Protein AF-A0A1B4PML2-F1 (afdb_monomer_lite)

Organism: Burkholderia cepacia (NCBI:txid292)

pLDDT: mean 83.15, std 14.24, range [40.75, 96.62]

Foldseek 3Di:
DDDDDDDDDPVVVVVVVVVVVVVVVVVLQLQLLLQLQQLLLQLLAPDDRPLLVSLVSNCVSNVPQDPVNSVCSLLQQRCLQRVVQVVDPDHDRCRGDDSVRSSVRSVVLVVQCVPDPVSVVVSVVSSVVSVVDPVSVVSVVSNVVSNVVVVDD

Sequence (153 aa):
MTAPVGRVKNGRDDNARQDNARSMTTAIDLRERHDCWVVMSDLFVDNEVDYAYIAASLRKRCPHLSHAALEAAFFDEVAPVLGSNLLTPIPPVWLAFADEDVIREISVWLDQQQASAFSRFEARCRRAICRRRCIFRSIWQELDRELTALRAP

Structure (mmCIF, N/CA/C/O backbone):
data_AF-A0A1B4PML2-F1
#
_entry.id   AF-A0A1B4PML2-F1
#
loop_
_atom_site.group_PDB
_atom_site.id
_atom_site.type_symbol
_atom_site.label_atom_id
_atom_site.label_alt_id
_atom_site.label_comp_id
_atom_site.label_asym_id
_atom_site.label_entity_id
_atom_site.label_seq_id
_atom_site.pdbx_PDB_ins_code
_atom_site.Cartn_x
_atom_site.Cartn_y
_atom_site.Cartn_z
_atom_site.occupancy
_atom_site.B_iso_or_equiv
_atom_site.auth_seq_id
_atom_site.auth_comp_id
_atom_site.auth_asym_id
_atom_site.auth_atom_id
_atom_site.pdbx_PDB_model_num
ATOM 1 N N . MET A 1 1 ? -46.474 -53.561 6.104 1.00 40.75 1 MET A N 1
ATOM 2 C CA . MET A 1 1 ? -46.447 -52.160 6.577 1.00 40.75 1 MET A CA 1
ATOM 3 C C . MET A 1 1 ? -45.051 -51.894 7.118 1.00 40.75 1 MET A C 1
ATOM 5 O O . MET A 1 1 ? -44.757 -52.338 8.217 1.00 40.75 1 MET A O 1
ATOM 9 N N . THR A 1 2 ? -44.176 -51.257 6.338 1.00 41.72 2 THR A N 1
ATOM 10 C CA . THR A 1 2 ? -42.801 -50.936 6.760 1.00 41.72 2 THR A CA 1
ATOM 11 C C . THR A 1 2 ? -42.608 -49.439 6.561 1.00 41.72 2 THR A C 1
ATOM 13 O O . THR A 1 2 ? -42.720 -48.949 5.440 1.00 41.72 2 THR A O 1
ATOM 16 N N . ALA A 1 3 ? -42.429 -48.708 7.661 1.00 48.94 3 ALA A N 1
ATOM 17 C CA . ALA A 1 3 ? -42.248 -47.260 7.667 1.00 48.94 3 ALA A CA 1
ATOM 18 C C . ALA A 1 3 ? -40.860 -46.870 7.118 1.00 48.94 3 ALA A C 1
ATOM 20 O O . ALA A 1 3 ? -39.904 -47.624 7.319 1.00 48.94 3 ALA A O 1
ATOM 21 N N . PRO A 1 4 ? -40.704 -45.702 6.468 1.00 55.75 4 PRO A N 1
ATOM 22 C CA . PRO A 1 4 ? -39.396 -45.230 6.051 1.00 55.75 4 PRO A CA 1
ATOM 23 C C . PRO A 1 4 ? -38.689 -44.570 7.242 1.00 55.75 4 PRO A C 1
ATOM 25 O O . PRO A 1 4 ? -39.212 -43.651 7.872 1.00 55.75 4 PRO A O 1
ATOM 28 N N . VAL A 1 5 ? -37.478 -45.039 7.545 1.00 53.94 5 VAL A N 1
ATOM 29 C CA . VAL A 1 5 ? -36.563 -44.381 8.485 1.00 53.94 5 VAL A CA 1
ATOM 30 C C . VAL A 1 5 ? -36.157 -43.034 7.889 1.00 53.94 5 VAL A C 1
ATOM 32 O O . VAL A 1 5 ? -35.518 -42.961 6.838 1.00 53.94 5 VAL A O 1
ATOM 35 N N . GLY A 1 6 ? -36.575 -41.960 8.557 1.00 51.47 6 GLY A N 1
ATOM 36 C CA . GLY A 1 6 ? -36.245 -40.590 8.195 1.00 51.47 6 GLY A CA 1
ATOM 37 C C . GLY A 1 6 ? -34.738 -40.352 8.235 1.00 51.47 6 GLY A C 1
ATOM 38 O O . GLY A 1 6 ? -34.084 -40.541 9.258 1.00 51.47 6 GLY A O 1
ATOM 39 N N . ARG A 1 7 ? -34.191 -39.896 7.107 1.00 54.41 7 ARG A N 1
ATOM 40 C CA . ARG A 1 7 ? -32.842 -39.340 7.012 1.00 54.41 7 ARG A CA 1
ATOM 41 C C . ARG A 1 7 ? -32.816 -38.022 7.790 1.00 54.41 7 ARG A C 1
ATOM 43 O O . ARG A 1 7 ? -33.276 -36.997 7.288 1.00 54.41 7 ARG A O 1
ATOM 50 N N . VAL A 1 8 ? -32.296 -38.057 9.014 1.00 58.94 8 VAL A N 1
ATOM 51 C CA . VAL A 1 8 ? -31.981 -36.857 9.799 1.00 58.94 8 VAL A CA 1
ATOM 52 C C . VAL A 1 8 ? -30.954 -36.048 9.002 1.00 58.94 8 VAL A C 1
ATOM 54 O O . VAL A 1 8 ? -29.864 -36.533 8.706 1.00 58.94 8 VAL A O 1
ATOM 57 N N . LYS A 1 9 ? -31.336 -34.844 8.563 1.00 56.91 9 LYS A N 1
ATOM 58 C CA . LYS A 1 9 ? -30.449 -33.945 7.817 1.00 56.91 9 LYS A CA 1
ATOM 59 C C . LYS A 1 9 ? -29.350 -33.429 8.744 1.00 56.91 9 LYS A C 1
ATOM 61 O O . LYS A 1 9 ? -29.630 -32.880 9.807 1.00 56.91 9 LYS A O 1
ATOM 66 N N . ASN A 1 10 ? -28.112 -33.599 8.297 1.00 56.22 10 ASN A N 1
ATOM 67 C CA . ASN A 1 10 ? -26.870 -33.351 9.018 1.00 56.22 10 ASN A CA 1
ATOM 68 C C . ASN A 1 10 ? -26.480 -31.856 9.078 1.00 56.22 10 ASN A C 1
ATOM 70 O O . ASN A 1 10 ? -25.355 -31.480 8.773 1.00 56.22 10 ASN A O 1
ATOM 74 N N . GLY A 1 11 ? -27.419 -30.976 9.447 1.00 58.22 11 GLY A N 1
ATOM 75 C CA . GLY A 1 11 ? -27.233 -29.519 9.350 1.00 58.22 11 GLY A CA 1
ATOM 76 C C . GLY A 1 11 ? -26.170 -28.919 10.283 1.00 58.22 11 GLY A C 1
ATOM 77 O O . GLY A 1 11 ? -25.776 -27.772 10.095 1.00 58.22 11 GLY A O 1
ATOM 78 N N . ARG A 1 12 ? -25.690 -29.669 11.284 1.00 58.81 12 ARG A N 1
ATOM 79 C CA . ARG A 1 12 ? -24.644 -29.212 12.217 1.00 58.81 12 ARG A CA 1
ATOM 80 C C . ARG A 1 12 ? -23.236 -29.363 11.627 1.00 58.81 12 ARG A C 1
ATOM 82 O O . ARG A 1 12 ? -22.404 -28.482 11.829 1.00 58.81 12 ARG A O 1
ATOM 89 N N . ASP A 1 13 ? -23.003 -30.422 10.854 1.00 61.19 13 ASP A N 1
ATOM 90 C CA . ASP A 1 13 ? -21.709 -30.684 10.212 1.00 61.19 13 ASP A CA 1
ATOM 91 C C . ASP A 1 13 ? -21.475 -29.757 9.011 1.00 61.19 13 ASP A C 1
ATOM 93 O O . ASP A 1 13 ? -20.346 -29.333 8.759 1.00 61.19 13 ASP A O 1
ATOM 97 N N . ASP A 1 14 ? -22.546 -29.391 8.302 1.00 67.00 14 ASP A N 1
ATOM 98 C CA . ASP A 1 14 ? -22.486 -28.458 7.174 1.00 67.00 14 ASP A CA 1
ATOM 99 C C . ASP A 1 14 ? -22.149 -27.029 7.639 1.00 67.00 14 ASP A C 1
ATOM 101 O O . ASP A 1 14 ? -21.308 -26.367 7.029 1.00 67.00 14 ASP A O 1
ATOM 105 N N . ASN A 1 15 ? -22.710 -26.582 8.772 1.00 70.56 15 ASN A N 1
ATOM 106 C CA . ASN A 1 15 ? -22.419 -25.259 9.333 1.00 70.56 15 ASN A CA 1
ATOM 107 C C . ASN A 1 15 ? -20.956 -25.141 9.798 1.00 70.56 15 ASN A C 1
ATOM 109 O O . ASN A 1 15 ? -20.276 -24.182 9.452 1.00 70.56 15 ASN A O 1
ATOM 113 N N . ALA A 1 16 ? -20.429 -26.157 10.492 1.00 69.56 16 ALA A N 1
ATOM 114 C CA . ALA A 1 16 ? -19.037 -26.163 10.952 1.00 69.56 16 ALA A CA 1
ATOM 115 C C . ALA A 1 16 ? -18.018 -26.160 9.793 1.00 69.56 16 ALA A C 1
ATOM 117 O O . ALA A 1 16 ? -16.973 -25.513 9.877 1.00 69.56 16 ALA A O 1
ATOM 118 N N . ARG A 1 17 ? -18.319 -26.855 8.687 1.00 68.19 17 ARG A N 1
ATOM 119 C CA . ARG A 1 17 ? -17.485 -26.830 7.472 1.00 68.19 17 ARG A CA 1
ATOM 120 C C . ARG A 1 17 ? -17.507 -25.465 6.795 1.00 68.19 17 ARG A C 1
ATOM 122 O O . ARG A 1 17 ? -16.468 -25.013 6.316 1.00 68.19 17 ARG A O 1
ATOM 129 N N . GLN A 1 18 ? -18.666 -24.814 6.773 1.00 68.62 18 GLN A N 1
ATOM 130 C CA . GLN A 1 18 ? -18.831 -23.498 6.167 1.00 68.62 18 GLN A CA 1
ATOM 131 C C . GLN A 1 18 ? -18.162 -22.393 6.996 1.00 68.62 18 GLN A C 1
ATOM 133 O O . GLN A 1 18 ? -17.501 -21.525 6.426 1.00 68.62 18 GLN A O 1
ATOM 138 N N . ASP A 1 19 ? -18.236 -22.482 8.325 1.00 73.75 19 ASP A N 1
ATOM 139 C CA . ASP A 1 19 ? -17.536 -21.584 9.249 1.00 73.75 19 ASP A CA 1
ATOM 140 C C . ASP A 1 19 ? -16.010 -21.734 9.132 1.00 73.75 19 ASP A C 1
ATOM 142 O O . ASP A 1 19 ? -15.293 -20.736 9.034 1.00 73.75 19 ASP A O 1
ATOM 146 N N . ASN A 1 20 ? -15.505 -22.972 9.049 1.00 76.12 20 ASN A N 1
ATOM 147 C CA . ASN A 1 20 ? -14.077 -23.233 8.856 1.00 76.12 20 ASN A CA 1
ATOM 148 C C . ASN A 1 20 ? -13.575 -22.723 7.493 1.00 76.12 20 ASN A C 1
ATOM 150 O O . ASN A 1 20 ? -12.549 -22.049 7.424 1.00 76.12 20 ASN A O 1
ATOM 154 N N . ALA A 1 21 ? -14.316 -22.983 6.411 1.00 71.25 21 ALA A N 1
ATOM 155 C CA . ALA A 1 21 ? -13.968 -22.490 5.079 1.00 71.25 21 ALA A CA 1
ATOM 156 C C . ALA A 1 21 ? -13.936 -20.954 5.033 1.00 71.25 21 ALA A C 1
ATOM 158 O O . ALA A 1 21 ? -12.982 -20.379 4.517 1.00 71.25 21 ALA A O 1
ATOM 159 N N . ARG A 1 22 ? -14.928 -20.285 5.637 1.00 72.81 22 ARG A N 1
ATOM 160 C CA . ARG A 1 22 ? -14.974 -18.819 5.720 1.00 72.81 22 ARG A CA 1
ATOM 161 C C . ARG A 1 22 ? -13.795 -18.251 6.508 1.00 72.81 22 ARG A C 1
ATOM 163 O O . ARG A 1 22 ? -13.180 -17.294 6.050 1.00 72.81 22 ARG A O 1
ATOM 170 N N . SER A 1 23 ? -13.469 -18.854 7.651 1.00 75.75 23 SER A N 1
ATOM 171 C CA . SER A 1 23 ? -12.337 -18.441 8.488 1.00 75.75 23 SER A CA 1
ATOM 172 C C . SER A 1 23 ? -11.001 -18.581 7.744 1.00 75.75 23 SER A C 1
ATOM 174 O O . SER A 1 23 ? -10.181 -17.665 7.753 1.00 75.75 23 SER A O 1
ATOM 176 N N . MET A 1 24 ? -10.820 -19.683 7.006 1.00 69.38 24 MET A N 1
ATOM 177 C CA . MET A 1 24 ? -9.638 -19.914 6.167 1.00 69.38 24 MET A CA 1
ATOM 178 C C . MET A 1 24 ? -9.537 -18.914 5.009 1.00 69.38 24 MET A C 1
ATOM 180 O O . MET A 1 24 ? -8.459 -18.378 4.774 1.00 69.38 24 MET A O 1
ATOM 184 N N . THR A 1 25 ? -10.640 -18.614 4.314 1.00 72.94 25 THR A N 1
ATOM 185 C CA . THR A 1 25 ? -10.654 -17.596 3.249 1.00 72.94 25 THR A CA 1
ATOM 186 C C . THR A 1 25 ? -10.293 -16.218 3.794 1.00 72.94 25 THR A C 1
ATOM 188 O O . THR A 1 25 ? -9.423 -15.560 3.241 1.00 72.94 25 THR A O 1
ATOM 191 N N . THR A 1 26 ? -10.873 -15.807 4.927 1.00 78.12 26 THR A N 1
ATOM 192 C CA . THR A 1 26 ? -10.537 -14.518 5.553 1.00 78.12 26 THR A CA 1
ATOM 193 C C . THR A 1 26 ? -9.070 -14.451 5.989 1.00 78.12 26 THR A C 1
ATOM 195 O O . THR A 1 26 ? -8.441 -13.406 5.854 1.00 78.12 26 THR A O 1
ATOM 198 N N . ALA A 1 27 ? -8.501 -15.557 6.474 1.00 75.94 27 ALA A N 1
ATOM 199 C CA . ALA A 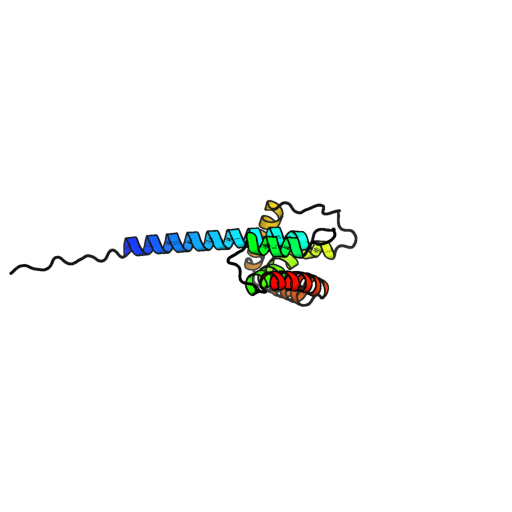1 27 ? -7.087 -15.620 6.837 1.00 75.94 27 ALA A CA 1
ATOM 200 C C . ALA A 1 27 ? -6.154 -15.528 5.614 1.00 75.94 27 ALA A C 1
ATOM 202 O O . ALA A 1 27 ? -5.123 -14.860 5.687 1.00 75.94 27 ALA A O 1
ATOM 203 N N . ILE A 1 28 ? -6.515 -16.168 4.495 1.00 76.56 28 ILE A N 1
ATOM 204 C CA . ILE A 1 28 ? -5.781 -16.061 3.222 1.00 76.56 28 ILE A CA 1
ATOM 205 C C . ILE A 1 28 ? -5.846 -14.625 2.698 1.00 76.56 28 ILE A C 1
ATOM 207 O O . ILE A 1 28 ? -4.803 -14.047 2.400 1.00 76.56 28 ILE A O 1
ATOM 211 N N . ASP A 1 29 ? -7.038 -14.026 2.673 1.00 84.56 29 ASP A N 1
ATOM 212 C CA . ASP A 1 29 ? -7.236 -12.648 2.220 1.00 84.56 29 ASP A CA 1
ATOM 213 C C . ASP A 1 29 ? -6.440 -11.654 3.081 1.00 84.56 29 ASP A C 1
ATOM 215 O O . ASP A 1 29 ? -5.832 -10.723 2.554 1.00 84.56 29 ASP A O 1
ATOM 219 N N . LEU A 1 30 ? -6.397 -11.862 4.404 1.00 88.31 30 LEU A N 1
ATOM 220 C CA . LEU A 1 30 ? -5.626 -11.021 5.321 1.00 88.31 30 LEU A CA 1
ATOM 221 C C . LEU A 1 30 ? -4.119 -11.154 5.085 1.00 88.31 30 LEU A C 1
ATOM 223 O O . LEU A 1 30 ? -3.409 -10.151 5.052 1.00 88.31 30 LEU A O 1
ATOM 227 N N . ARG A 1 31 ? -3.625 -12.381 4.889 1.00 90.81 31 ARG A N 1
ATOM 228 C CA . ARG A 1 31 ? -2.209 -12.618 4.601 1.00 90.81 31 ARG A CA 1
ATOM 229 C C . ARG A 1 31 ? -1.790 -11.976 3.282 1.00 90.81 31 ARG A C 1
ATOM 231 O O . ARG A 1 31 ? -0.775 -11.290 3.254 1.00 90.81 31 ARG A O 1
ATOM 238 N N . GLU A 1 32 ? -2.578 -12.141 2.221 1.00 92.31 32 GLU A N 1
ATOM 239 C CA . GLU A 1 32 ? -2.291 -11.479 0.942 1.00 92.31 32 GLU A CA 1
ATOM 240 C C . GLU A 1 32 ? -2.359 -9.958 1.059 1.00 92.31 32 GLU A C 1
ATOM 242 O O . GLU A 1 32 ? -1.569 -9.247 0.441 1.00 92.31 32 GLU A O 1
ATOM 247 N N . ARG A 1 33 ? -3.267 -9.433 1.887 1.00 94.31 33 ARG A N 1
ATOM 248 C CA . ARG A 1 33 ? -3.329 -7.998 2.170 1.00 94.31 33 ARG A CA 1
ATOM 249 C C . ARG A 1 33 ? -2.055 -7.500 2.857 1.00 94.31 33 ARG A C 1
ATOM 251 O O . ARG A 1 33 ? -1.536 -6.463 2.459 1.00 94.31 33 ARG A O 1
ATOM 258 N N . HIS A 1 34 ? -1.527 -8.248 3.826 1.00 96.00 34 HIS A N 1
ATOM 259 C CA . HIS A 1 34 ? -0.252 -7.935 4.479 1.00 96.00 34 HIS A CA 1
ATOM 260 C C . HIS A 1 34 ? 0.921 -7.996 3.495 1.00 96.00 34 HIS A C 1
ATOM 262 O O . HIS A 1 34 ? 1.730 -7.074 3.455 1.00 96.00 34 HIS A O 1
ATOM 268 N N . ASP A 1 35 ? 0.984 -9.035 2.660 1.00 95.31 35 ASP A N 1
ATOM 269 C CA . ASP A 1 35 ? 1.998 -9.143 1.608 1.00 95.31 35 ASP A CA 1
ATOM 270 C C . ASP A 1 35 ? 1.932 -7.951 0.637 1.00 95.31 35 ASP A C 1
ATOM 272 O O . ASP A 1 35 ? 2.966 -7.415 0.236 1.00 95.31 35 ASP A O 1
ATOM 276 N N . CYS A 1 36 ? 0.724 -7.487 0.305 1.00 95.25 36 CYS A N 1
ATOM 277 C CA . CYS A 1 36 ? 0.517 -6.300 -0.517 1.00 95.25 36 CYS A CA 1
ATOM 278 C C . CYS A 1 36 ? 1.078 -5.043 0.152 1.00 95.25 36 CYS A C 1
ATOM 280 O O . CYS A 1 36 ? 1.724 -4.237 -0.514 1.00 95.25 36 CYS A O 1
ATOM 282 N N . TRP A 1 37 ? 0.841 -4.866 1.454 1.00 96.56 37 TRP A N 1
ATOM 283 C CA . TRP A 1 37 ? 1.366 -3.726 2.204 1.00 96.56 37 TRP A CA 1
ATOM 284 C C . TRP A 1 37 ? 2.885 -3.700 2.222 1.00 96.56 37 TRP A C 1
ATOM 286 O O . TRP A 1 37 ? 3.471 -2.656 1.952 1.00 96.56 37 TRP A O 1
ATOM 296 N N . VAL A 1 38 ? 3.505 -4.851 2.490 1.00 95.62 38 VAL A N 1
ATOM 297 C CA . VAL A 1 38 ? 4.961 -5.002 2.488 1.00 95.62 38 VAL A CA 1
ATOM 298 C C . VAL A 1 38 ? 5.528 -4.604 1.130 1.00 95.62 38 VAL A C 1
ATOM 300 O O . VAL A 1 38 ? 6.370 -3.717 1.057 1.00 95.62 38 VAL A O 1
ATOM 303 N N . VAL A 1 39 ? 5.013 -5.176 0.040 1.00 95.88 39 VAL A N 1
ATOM 304 C CA . VAL A 1 39 ? 5.513 -4.869 -1.310 1.00 95.88 39 VAL A CA 1
ATOM 305 C C . VAL A 1 39 ? 5.294 -3.398 -1.677 1.00 95.88 39 VAL A C 1
ATOM 307 O O . VAL A 1 39 ? 6.144 -2.780 -2.306 1.00 95.88 39 VAL A O 1
ATOM 310 N N . MET A 1 40 ? 4.162 -2.807 -1.289 1.00 95.56 40 MET A N 1
ATOM 311 C CA . MET A 1 40 ? 3.901 -1.387 -1.550 1.00 95.56 40 MET A CA 1
ATOM 312 C C . MET A 1 40 ? 4.724 -0.442 -0.671 1.00 95.56 40 MET A C 1
ATOM 314 O O . MET A 1 40 ? 4.827 0.736 -1.010 1.00 95.56 40 MET A O 1
ATOM 318 N N . SER A 1 41 ? 5.298 -0.914 0.437 1.00 93.75 41 SER A N 1
ATOM 319 C CA . SER A 1 41 ? 6.153 -0.087 1.294 1.00 93.75 41 SER A CA 1
ATOM 320 C C . SER A 1 41 ? 7.436 0.349 0.582 1.00 93.75 41 SER A C 1
ATOM 322 O O . SER A 1 41 ? 7.883 1.477 0.786 1.00 93.75 41 SER A O 1
ATOM 324 N N . ASP A 1 42 ? 7.933 -0.466 -0.355 1.00 92.12 42 ASP A N 1
ATOM 325 C CA . ASP A 1 42 ? 9.104 -0.161 -1.187 1.00 92.12 42 ASP A CA 1
ATOM 326 C C . ASP A 1 42 ? 8.919 1.114 -2.032 1.00 92.12 42 ASP A C 1
ATOM 328 O O . ASP A 1 42 ? 9.892 1.784 -2.364 1.00 92.12 42 ASP A O 1
ATOM 332 N N . LEU A 1 43 ? 7.673 1.523 -2.314 1.00 91.62 43 LEU A N 1
ATOM 333 C CA . LEU A 1 43 ? 7.362 2.786 -3.006 1.00 91.62 43 LEU A CA 1
ATOM 334 C C . LEU A 1 43 ? 7.704 4.037 -2.174 1.00 91.62 43 LEU A C 1
ATOM 336 O O . LEU A 1 43 ? 7.676 5.150 -2.699 1.00 91.62 43 LEU A O 1
ATOM 340 N N . PHE A 1 44 ? 7.940 3.874 -0.870 1.00 88.69 44 PHE A N 1
ATOM 341 C CA . PHE A 1 44 ? 8.156 4.954 0.098 1.00 88.69 44 PHE A CA 1
ATOM 342 C C . PHE A 1 44 ? 9.559 4.926 0.723 1.00 88.69 44 PHE A C 1
ATOM 344 O O . PHE A 1 44 ? 9.828 5.683 1.660 1.00 88.69 44 PHE A O 1
ATOM 351 N N . VAL A 1 45 ? 10.435 4.052 0.225 1.00 83.12 45 VAL A N 1
ATOM 352 C CA . VAL A 1 45 ? 11.860 3.997 0.568 1.00 83.12 45 VAL A CA 1
ATOM 353 C C . VAL A 1 45 ? 12.581 5.139 -0.160 1.00 83.12 45 VAL A C 1
ATOM 355 O O . VAL A 1 45 ? 12.251 5.451 -1.302 1.00 83.12 45 VAL A O 1
ATOM 358 N N . ASP A 1 46 ? 13.557 5.779 0.491 1.00 70.94 46 ASP A N 1
ATOM 359 C CA . ASP A 1 46 ? 14.300 6.935 -0.050 1.00 70.94 46 ASP A CA 1
ATOM 360 C C . ASP A 1 46 ? 15.391 6.496 -1.050 1.00 70.94 46 ASP A C 1
ATOM 362 O O . ASP A 1 46 ? 16.580 6.734 -0.855 1.00 70.94 46 ASP A O 1
ATOM 366 N N . ASN A 1 47 ? 14.979 5.769 -2.093 1.00 75.06 47 ASN A N 1
ATOM 367 C CA . ASN A 1 47 ? 15.805 5.248 -3.183 1.00 75.06 47 ASN A CA 1
ATOM 368 C C . ASN A 1 47 ? 15.048 5.343 -4.521 1.00 75.06 47 ASN A C 1
ATOM 370 O O . ASN A 1 47 ? 13.863 5.675 -4.569 1.00 75.06 47 ASN A O 1
ATOM 374 N N . GLU A 1 48 ? 15.728 5.038 -5.629 1.00 83.06 48 GLU A N 1
ATOM 375 C CA . GLU A 1 48 ? 15.062 4.884 -6.925 1.00 83.06 48 GLU A CA 1
ATOM 376 C C . GLU A 1 48 ? 14.056 3.724 -6.871 1.00 83.06 48 GLU A C 1
ATOM 378 O O . GLU A 1 48 ? 14.386 2.610 -6.463 1.00 83.06 48 GLU A O 1
ATOM 383 N N . VAL A 1 49 ? 12.813 4.005 -7.263 1.00 88.44 49 VAL A N 1
ATOM 384 C CA . VAL A 1 49 ? 11.709 3.047 -7.183 1.00 88.44 49 VAL A CA 1
ATOM 385 C C . VAL A 1 49 ? 11.695 2.164 -8.431 1.00 88.44 49 VAL A C 1
ATOM 387 O O . VAL A 1 49 ? 11.442 2.647 -9.534 1.00 88.44 49 VAL A O 1
ATOM 390 N N . ASP A 1 50 ? 11.894 0.856 -8.253 1.00 93.25 50 ASP A N 1
ATOM 391 C CA . ASP A 1 50 ? 11.727 -0.144 -9.316 1.00 93.25 50 ASP A CA 1
ATOM 392 C C . ASP A 1 50 ? 10.254 -0.575 -9.429 1.00 93.25 50 ASP A C 1
ATOM 394 O O . ASP A 1 50 ? 9.797 -1.555 -8.831 1.00 93.25 50 ASP A O 1
ATOM 398 N N . TYR A 1 51 ? 9.481 0.190 -10.202 1.00 95.25 51 TYR A N 1
ATOM 399 C CA . TYR A 1 51 ? 8.051 -0.060 -10.401 1.00 9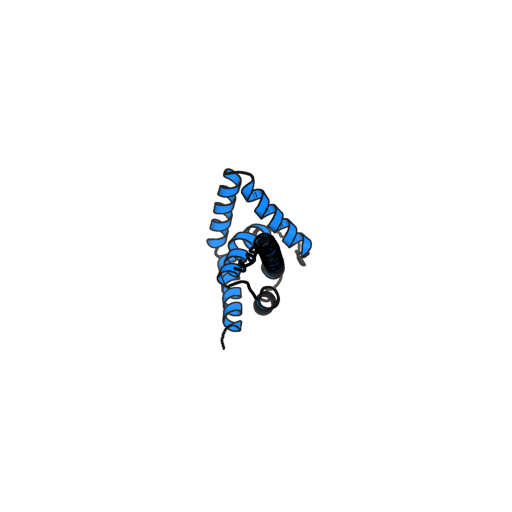5.25 51 TYR A CA 1
ATOM 400 C C . TYR A 1 51 ? 7.756 -1.417 -11.052 1.00 95.25 51 TYR A C 1
ATOM 402 O O . TYR A 1 51 ? 6.752 -2.048 -10.710 1.00 95.25 51 TYR A O 1
ATOM 410 N N . ALA A 1 52 ? 8.623 -1.892 -11.952 1.00 95.06 52 ALA A N 1
ATOM 411 C CA . ALA A 1 52 ? 8.439 -3.163 -12.647 1.00 95.06 52 ALA A CA 1
ATOM 412 C C . ALA A 1 52 ? 8.598 -4.343 -11.676 1.00 95.06 52 ALA A C 1
ATOM 414 O O . ALA A 1 52 ? 7.755 -5.249 -11.640 1.00 95.06 52 ALA A O 1
ATOM 415 N N . TYR A 1 53 ? 9.631 -4.304 -10.828 1.00 94.69 53 TYR A N 1
ATOM 416 C CA . TYR A 1 53 ? 9.832 -5.290 -9.769 1.00 94.69 53 TYR A CA 1
ATOM 417 C C . TYR A 1 53 ? 8.670 -5.303 -8.769 1.00 94.69 53 TYR A C 1
ATOM 419 O O . TYR A 1 53 ? 8.165 -6.377 -8.418 1.00 94.69 53 TYR A O 1
ATOM 427 N N . ILE A 1 54 ? 8.205 -4.127 -8.337 1.00 96.12 54 ILE A N 1
ATOM 428 C CA . ILE A 1 54 ? 7.087 -4.005 -7.392 1.00 96.12 54 ILE A CA 1
ATOM 429 C C . ILE A 1 54 ? 5.800 -4.559 -8.020 1.00 96.12 54 ILE A C 1
ATOM 431 O O . ILE A 1 54 ? 5.112 -5.372 -7.398 1.00 96.12 54 ILE A O 1
ATOM 435 N N . ALA A 1 55 ? 5.489 -4.209 -9.272 1.00 96.62 55 ALA A N 1
ATOM 436 C CA . ALA A 1 55 ? 4.317 -4.723 -9.979 1.00 96.62 55 ALA A CA 1
ATOM 437 C C . ALA A 1 55 ? 4.347 -6.255 -10.126 1.00 96.62 55 ALA A C 1
ATOM 439 O O . ALA A 1 55 ? 3.345 -6.928 -9.849 1.00 96.62 55 ALA A O 1
ATOM 440 N N . ALA A 1 56 ? 5.496 -6.825 -10.504 1.00 95.81 56 ALA A N 1
ATOM 441 C CA . ALA A 1 56 ? 5.677 -8.272 -10.600 1.00 95.81 56 ALA A CA 1
ATOM 442 C C . ALA A 1 56 ? 5.519 -8.958 -9.232 1.00 95.81 56 ALA A C 1
ATOM 444 O O . ALA A 1 56 ? 4.843 -9.986 -9.116 1.00 95.81 56 ALA A O 1
ATOM 445 N N . SER A 1 57 ? 6.078 -8.360 -8.179 1.00 96.19 57 SER A N 1
ATOM 446 C CA . SER A 1 57 ? 5.968 -8.852 -6.804 1.00 96.19 57 SER A CA 1
ATOM 447 C C . SER A 1 57 ? 4.527 -8.831 -6.299 1.00 96.19 57 SER A C 1
ATOM 449 O O . SER A 1 57 ? 4.083 -9.819 -5.712 1.00 96.19 57 SER A O 1
ATOM 451 N N . LEU A 1 58 ? 3.758 -7.777 -6.597 1.00 96.00 58 LEU A N 1
ATOM 452 C CA . LEU A 1 58 ? 2.330 -7.703 -6.272 1.00 96.00 58 LEU A CA 1
ATOM 453 C C . LEU A 1 58 ? 1.537 -8.810 -6.965 1.00 96.00 58 LEU A C 1
ATOM 455 O O . LEU A 1 58 ? 0.720 -9.469 -6.329 1.00 96.00 58 LEU A O 1
ATOM 459 N N . ARG A 1 59 ? 1.796 -9.075 -8.250 1.00 93.94 59 ARG A N 1
ATOM 460 C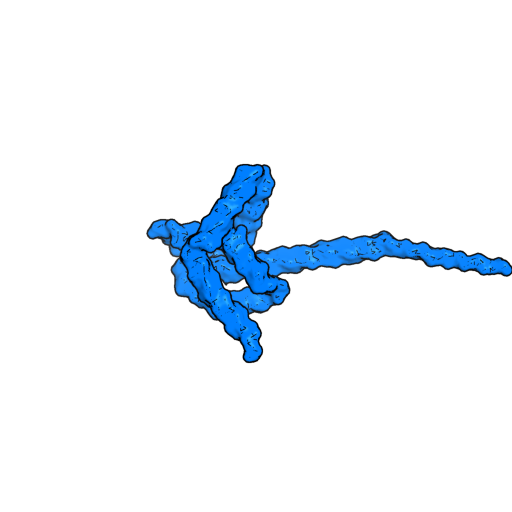 CA . ARG A 1 59 ? 1.108 -10.155 -8.979 1.00 93.94 59 ARG A CA 1
ATOM 461 C C . ARG A 1 59 ? 1.465 -11.542 -8.462 1.00 93.94 59 ARG A C 1
ATOM 463 O O . ARG A 1 59 ? 0.605 -12.417 -8.445 1.00 93.94 59 ARG A O 1
ATOM 470 N N . LYS A 1 60 ? 2.709 -11.735 -8.025 1.00 93.81 60 LYS A N 1
ATOM 471 C CA . LYS A 1 60 ? 3.189 -13.008 -7.484 1.00 93.81 60 LYS A CA 1
ATOM 472 C C . LYS A 1 60 ? 2.689 -13.275 -6.062 1.00 93.81 60 LYS A C 1
ATOM 474 O O . LYS A 1 60 ? 2.318 -14.405 -5.764 1.00 93.81 60 LYS A O 1
ATOM 479 N N . ARG A 1 61 ? 2.728 -12.269 -5.182 1.00 93.31 61 ARG A N 1
ATOM 480 C CA . ARG A 1 61 ? 2.413 -12.408 -3.747 1.00 93.31 61 ARG A CA 1
ATOM 481 C C . ARG A 1 61 ? 0.941 -12.161 -3.419 1.00 93.31 61 ARG A C 1
ATOM 483 O O . ARG A 1 61 ? 0.461 -12.689 -2.428 1.00 93.31 61 ARG A O 1
ATOM 490 N N . CYS A 1 62 ? 0.232 -11.402 -4.255 1.00 92.31 62 CYS A N 1
ATOM 491 C CA . CYS A 1 62 ? -1.176 -11.042 -4.056 1.00 92.31 62 CYS A CA 1
ATOM 492 C C . CYS A 1 62 ? -2.026 -11.435 -5.281 1.00 92.31 62 CYS A C 1
ATOM 494 O O . CYS A 1 62 ? -2.674 -10.573 -5.888 1.00 92.31 62 CYS A O 1
ATOM 496 N N . PRO A 1 63 ? -1.994 -12.708 -5.718 1.00 89.56 63 PRO A N 1
ATOM 497 C CA . PRO A 1 63 ? -2.600 -13.123 -6.981 1.00 89.56 63 PRO A CA 1
ATOM 498 C C . PRO A 1 63 ? -4.125 -12.950 -7.008 1.00 89.56 63 PRO A C 1
ATOM 500 O O . PRO A 1 63 ? -4.688 -12.749 -8.086 1.00 89.56 63 PRO A O 1
ATOM 503 N N . HIS A 1 64 ? -4.798 -12.994 -5.853 1.00 89.88 64 HIS A N 1
ATOM 504 C CA . HIS A 1 64 ? -6.257 -12.890 -5.782 1.00 89.88 64 HIS A CA 1
ATOM 505 C C . HIS A 1 64 ? -6.753 -11.446 -5.623 1.00 89.88 64 HIS A C 1
ATOM 507 O O . HIS A 1 64 ? -7.941 -11.174 -5.824 1.00 89.88 64 HIS A O 1
ATOM 513 N N . LEU A 1 65 ? -5.867 -10.487 -5.329 1.00 89.56 65 LEU A N 1
ATOM 514 C CA . LEU A 1 65 ? -6.251 -9.083 -5.225 1.00 89.56 65 LEU A CA 1
ATOM 515 C C . LEU A 1 65 ? -6.532 -8.492 -6.613 1.00 89.56 65 LEU A C 1
ATOM 517 O O . LEU A 1 65 ? -5.680 -8.412 -7.507 1.00 89.56 65 LEU A O 1
ATOM 521 N N . SER A 1 66 ? -7.765 -8.011 -6.781 1.00 92.19 66 SER A N 1
ATOM 522 C CA . SER A 1 66 ? -8.148 -7.249 -7.967 1.00 92.19 66 SER A CA 1
ATOM 523 C C . SER A 1 66 ? -7.322 -5.964 -8.086 1.00 92.19 66 SER A C 1
ATOM 525 O O . SER A 1 66 ? -6.823 -5.427 -7.101 1.00 92.19 66 SER A O 1
ATOM 527 N N . HIS A 1 67 ? -7.224 -5.422 -9.299 1.00 92.38 67 HIS A N 1
ATOM 528 C CA . HIS A 1 67 ? -6.530 -4.153 -9.522 1.00 92.38 67 HIS A CA 1
ATOM 529 C C . HIS A 1 67 ? -7.111 -3.016 -8.653 1.00 92.38 67 HIS A C 1
ATOM 531 O O . HIS A 1 67 ? -6.362 -2.283 -8.020 1.00 92.38 67 HIS A O 1
ATOM 537 N N . ALA A 1 68 ? -8.440 -2.941 -8.528 1.00 92.81 68 ALA A N 1
ATOM 538 C CA . ALA A 1 68 ? -9.104 -1.966 -7.661 1.00 92.81 68 ALA A CA 1
ATOM 539 C C . ALA A 1 68 ? -8.804 -2.186 -6.165 1.00 92.81 68 ALA A C 1
ATOM 541 O O . ALA A 1 68 ? -8.737 -1.226 -5.400 1.00 92.81 68 ALA A O 1
ATOM 542 N N . ALA A 1 69 ? -8.606 -3.438 -5.737 1.00 92.88 69 ALA A N 1
ATOM 543 C CA . ALA A 1 69 ? -8.209 -3.745 -4.363 1.00 92.88 69 ALA A CA 1
ATOM 544 C C . ALA A 1 69 ? -6.763 -3.311 -4.076 1.00 92.88 69 ALA A C 1
ATOM 546 O O . ALA A 1 69 ? -6.501 -2.805 -2.988 1.00 92.88 69 ALA A O 1
ATOM 547 N N . LEU A 1 70 ? -5.858 -3.449 -5.053 1.00 95.19 70 LEU A N 1
ATOM 548 C CA . LEU A 1 70 ? -4.496 -2.912 -4.967 1.00 95.19 70 LEU A CA 1
ATOM 549 C C . LEU A 1 70 ? -4.522 -1.379 -4.873 1.00 95.19 70 LEU A C 1
ATOM 551 O O . LEU A 1 70 ? -3.886 -0.812 -3.990 1.00 95.19 70 LEU A O 1
ATOM 555 N N . GLU A 1 71 ? -5.318 -0.706 -5.709 1.00 95.31 71 GLU A N 1
ATOM 556 C CA . GLU A 1 71 ? -5.467 0.756 -5.650 1.00 95.31 71 GLU A CA 1
ATOM 557 C C . GLU A 1 71 ? -5.987 1.220 -4.283 1.00 95.31 71 GLU A C 1
ATOM 559 O O . GLU A 1 71 ? -5.474 2.176 -3.695 1.00 95.31 71 GLU A O 1
ATOM 564 N N . ALA A 1 72 ? -7.004 0.536 -3.754 1.00 94.00 72 ALA A N 1
ATOM 565 C CA . ALA A 1 72 ? -7.541 0.827 -2.432 1.00 94.00 72 ALA A CA 1
ATOM 566 C C . ALA A 1 72 ? -6.500 0.583 -1.330 1.00 94.00 72 ALA A C 1
ATOM 568 O O . ALA A 1 72 ? -6.342 1.434 -0.460 1.00 94.00 72 ALA A O 1
ATOM 569 N N . ALA A 1 73 ? -5.752 -0.525 -1.378 1.00 94.81 73 ALA A N 1
ATOM 570 C CA . ALA A 1 73 ? -4.669 -0.784 -0.429 1.00 94.81 73 ALA A CA 1
ATOM 571 C C . ALA A 1 73 ? -3.616 0.337 -0.462 1.00 94.81 73 ALA A C 1
ATOM 573 O O . ALA A 1 73 ? -3.234 0.855 0.586 1.00 94.81 73 ALA A O 1
ATOM 574 N N . PHE A 1 74 ? -3.221 0.797 -1.652 1.00 95.81 74 PHE A N 1
ATOM 575 C CA . PHE A 1 74 ? -2.270 1.896 -1.790 1.00 95.81 74 PHE A CA 1
ATOM 576 C C . PHE A 1 74 ? -2.798 3.204 -1.182 1.00 95.81 74 PHE A C 1
ATOM 578 O O . PHE A 1 74 ? -2.173 3.766 -0.283 1.00 95.81 74 PHE A O 1
ATOM 585 N N . PHE A 1 75 ? -3.952 3.703 -1.638 1.00 94.62 75 PHE A N 1
ATOM 586 C CA . PHE A 1 75 ? -4.437 5.032 -1.242 1.00 94.62 75 PHE A CA 1
ATOM 587 C C . PHE A 1 75 ? -5.070 5.089 0.145 1.00 94.62 75 PHE A C 1
ATOM 589 O O . PHE A 1 75 ? -5.029 6.144 0.788 1.00 94.62 75 PHE A O 1
ATOM 596 N N . ASP A 1 76 ? -5.707 4.002 0.574 1.00 93.75 76 ASP A N 1
ATOM 597 C CA . ASP A 1 76 ? -6.537 4.005 1.772 1.00 93.75 76 ASP A CA 1
ATOM 598 C C . ASP A 1 76 ? -5.834 3.389 2.987 1.00 93.75 76 ASP A C 1
ATOM 600 O O . ASP A 1 76 ? -6.310 3.616 4.102 1.00 93.75 76 ASP A O 1
ATOM 604 N N . GLU A 1 77 ? -4.717 2.674 2.793 1.00 94.88 77 GLU A N 1
ATOM 605 C CA . GLU A 1 77 ? -4.006 1.936 3.850 1.00 94.88 77 GLU A CA 1
ATOM 606 C C . GLU A 1 77 ? -2.509 2.274 3.894 1.00 94.88 77 GLU A C 1
ATOM 608 O O . GLU A 1 77 ? -2.044 2.789 4.906 1.00 94.88 77 GLU A O 1
ATOM 613 N N . VAL A 1 78 ? -1.768 2.077 2.798 1.00 94.75 78 VAL A N 1
ATOM 614 C CA . VAL A 1 78 ? -0.301 2.237 2.778 1.00 94.75 78 VAL A CA 1
ATOM 615 C C . VAL A 1 78 ? 0.121 3.711 2.752 1.00 94.75 78 VAL A C 1
ATOM 617 O O . VAL A 1 78 ? 0.828 4.173 3.647 1.00 94.75 78 VAL A O 1
ATOM 620 N N . ALA A 1 79 ? -0.338 4.487 1.764 1.00 92.75 79 ALA A N 1
ATOM 621 C CA . ALA A 1 79 ? 0.057 5.887 1.594 1.00 92.75 79 ALA A CA 1
ATOM 622 C C . ALA A 1 79 ? -0.300 6.792 2.792 1.00 92.75 79 ALA A C 1
ATOM 624 O O . ALA A 1 79 ? 0.504 7.662 3.130 1.00 92.75 79 ALA A O 1
ATOM 625 N N . PRO A 1 80 ? -1.449 6.623 3.482 1.00 90.62 80 PRO A N 1
ATOM 626 C CA . PRO A 1 80 ? -1.735 7.383 4.693 1.00 90.62 80 PRO A CA 1
ATOM 627 C C . PRO A 1 80 ? -0.730 7.142 5.819 1.00 90.62 80 PRO A C 1
ATOM 629 O O . PRO A 1 80 ? -0.497 8.065 6.595 1.00 90.62 80 PRO A O 1
ATOM 632 N N . VAL A 1 81 ? -0.172 5.934 5.933 1.00 90.00 81 VAL A N 1
ATOM 633 C CA . VAL A 1 81 ? 0.732 5.548 7.026 1.00 90.00 81 VAL A CA 1
ATOM 634 C C . VAL A 1 81 ? 2.176 5.878 6.667 1.00 90.00 81 VAL A C 1
ATOM 636 O O . VAL A 1 81 ? 2.823 6.616 7.400 1.00 90.00 81 VAL A O 1
ATOM 639 N N . LEU A 1 82 ? 2.644 5.420 5.505 1.00 89.25 82 LEU A N 1
ATOM 640 C CA . LEU A 1 82 ? 4.051 5.518 5.100 1.00 89.25 82 LEU A CA 1
ATOM 641 C C . LEU A 1 82 ? 4.365 6.792 4.306 1.00 89.25 82 LEU A C 1
ATOM 643 O O . LEU A 1 82 ? 5.508 7.241 4.249 1.00 89.25 82 LEU A O 1
ATOM 647 N N . GLY A 1 83 ? 3.348 7.437 3.727 1.00 82.75 83 GLY A N 1
ATOM 648 C CA . GLY A 1 83 ? 3.519 8.617 2.881 1.00 82.75 83 GLY A CA 1
ATOM 649 C C . GLY A 1 83 ? 4.053 9.853 3.606 1.00 82.75 83 GLY A C 1
ATOM 650 O O . GLY A 1 83 ? 4.449 10.807 2.940 1.00 82.75 83 GLY A O 1
ATOM 651 N N . SER A 1 84 ? 4.101 9.864 4.945 1.00 71.19 84 SER A N 1
ATOM 652 C CA . SER A 1 84 ? 4.812 10.909 5.692 1.00 71.19 84 SER A CA 1
ATOM 653 C C . SER A 1 84 ? 6.308 10.928 5.394 1.00 71.19 84 SER A C 1
ATOM 655 O O . SER A 1 84 ? 6.886 12.010 5.437 1.00 71.19 84 SER A O 1
ATOM 657 N N . ASN A 1 85 ? 6.913 9.791 5.035 1.00 68.06 85 ASN A N 1
ATOM 658 C CA . ASN A 1 85 ? 8.343 9.716 4.722 1.00 68.06 85 ASN A CA 1
ATOM 659 C C . ASN A 1 85 ? 8.723 10.602 3.533 1.00 68.06 85 ASN A C 1
ATOM 661 O O . ASN A 1 85 ? 9.746 11.269 3.570 1.00 68.06 85 ASN A O 1
ATOM 665 N N . LEU A 1 86 ? 7.850 10.702 2.529 1.00 67.94 86 LEU A N 1
ATOM 666 C CA . LEU A 1 86 ? 8.068 11.547 1.349 1.00 67.94 86 LEU A CA 1
ATOM 667 C C . LEU A 1 86 ? 7.803 13.042 1.606 1.00 67.94 86 LEU A C 1
ATOM 669 O O . LEU A 1 86 ? 7.953 13.866 0.707 1.00 67.94 86 LEU A O 1
ATOM 673 N N . LEU A 1 87 ? 7.320 13.399 2.799 1.00 67.12 87 LEU A N 1
ATOM 674 C CA . LEU A 1 87 ? 6.859 14.748 3.136 1.00 67.12 87 LEU A CA 1
ATOM 675 C C . LEU A 1 87 ? 7.686 15.400 4.249 1.00 67.12 87 LEU A C 1
ATOM 677 O O . LEU A 1 87 ? 7.439 16.564 4.576 1.00 67.12 87 LEU A O 1
ATOM 681 N N . THR A 1 88 ? 8.635 14.679 4.851 1.00 61.06 88 THR A N 1
ATOM 682 C CA . THR A 1 88 ? 9.531 15.231 5.867 1.00 61.06 88 THR A CA 1
ATOM 683 C C . THR A 1 88 ? 10.709 15.958 5.194 1.00 61.06 88 THR A C 1
ATOM 685 O O . THR A 1 88 ? 11.297 15.431 4.255 1.00 61.06 88 THR A O 1
ATOM 688 N N . PRO A 1 89 ? 11.081 17.178 5.638 1.00 54.53 89 PRO A N 1
ATOM 689 C CA . PRO A 1 89 ? 12.136 17.979 4.994 1.00 54.53 89 PRO A CA 1
ATOM 690 C C . PRO A 1 89 ? 13.532 17.345 5.004 1.00 54.53 89 PRO A C 1
ATOM 692 O O . PRO A 1 89 ? 14.368 17.688 4.175 1.00 54.53 89 PRO A O 1
ATOM 695 N N . ILE A 1 90 ? 13.795 16.476 5.981 1.00 55.06 90 ILE A N 1
ATOM 696 C CA . ILE A 1 90 ? 15.029 15.702 6.128 1.00 55.06 90 ILE A CA 1
ATOM 697 C C . ILE A 1 90 ? 14.588 14.322 6.623 1.00 55.06 90 ILE A C 1
ATOM 699 O O . ILE A 1 90 ? 14.432 14.138 7.837 1.00 55.06 90 ILE A O 1
ATOM 703 N N . PRO A 1 91 ? 14.281 13.375 5.726 1.00 56.09 91 PRO A N 1
ATOM 704 C CA . PRO A 1 91 ? 14.006 12.022 6.164 1.00 56.09 91 PRO A CA 1
ATOM 705 C C . PRO A 1 91 ? 15.294 11.441 6.781 1.00 56.09 91 PRO A C 1
ATOM 707 O O . PRO A 1 91 ? 16.389 11.679 6.263 1.00 56.09 91 PRO A O 1
ATOM 710 N N . PRO A 1 92 ? 15.223 10.697 7.901 1.00 56.28 92 PRO A N 1
ATOM 711 C CA . PRO A 1 92 ? 16.287 9.746 8.202 1.00 56.28 92 PRO A CA 1
ATOM 712 C C . PRO A 1 92 ? 16.448 8.826 6.984 1.00 56.28 92 PRO A C 1
ATOM 714 O O . PRO A 1 92 ? 15.453 8.520 6.338 1.00 56.28 92 PRO A O 1
ATOM 717 N N . VAL A 1 93 ? 17.668 8.405 6.642 1.00 53.91 93 VAL A N 1
ATOM 718 C CA . VAL A 1 93 ? 17.886 7.483 5.514 1.00 53.91 93 VAL A CA 1
ATOM 719 C C . VAL A 1 93 ? 17.122 6.184 5.801 1.00 53.91 93 VAL A C 1
ATOM 721 O O . VAL A 1 93 ? 17.557 5.369 6.616 1.00 53.91 93 VAL A O 1
ATOM 724 N N . TRP A 1 94 ? 15.959 6.006 5.177 1.00 60.53 94 TRP A N 1
ATOM 725 C CA . TRP A 1 94 ? 15.147 4.798 5.302 1.00 60.53 94 TRP A CA 1
ATOM 726 C C . TRP A 1 94 ? 15.662 3.798 4.280 1.00 60.53 94 TRP A C 1
ATOM 728 O O . TRP A 1 94 ? 15.236 3.811 3.133 1.00 60.53 94 TRP A O 1
ATOM 738 N N . LEU A 1 95 ? 16.626 2.970 4.685 1.00 62.00 95 LEU A N 1
ATOM 739 C CA . LEU A 1 95 ? 17.249 1.987 3.794 1.00 62.00 95 LEU A CA 1
ATOM 740 C C . LEU A 1 95 ? 16.270 0.883 3.359 1.00 62.00 95 LEU A C 1
ATOM 742 O O . LEU A 1 95 ? 16.382 0.389 2.243 1.00 62.00 95 LEU A O 1
ATOM 746 N N . ALA A 1 96 ? 15.334 0.508 4.235 1.00 69.00 96 ALA A N 1
ATOM 747 C CA . ALA A 1 96 ? 14.226 -0.413 3.984 1.00 69.00 96 ALA A CA 1
ATOM 748 C C . ALA A 1 96 ? 13.253 -0.370 5.174 1.00 69.00 96 ALA A C 1
ATOM 750 O O . ALA A 1 96 ? 13.649 -0.001 6.285 1.00 69.00 96 ALA A O 1
ATOM 751 N N . PHE A 1 97 ? 12.005 -0.784 4.964 1.00 79.44 97 PHE A N 1
ATOM 752 C CA . PHE A 1 97 ? 11.108 -1.118 6.067 1.00 79.44 97 PHE A CA 1
ATOM 753 C C . PHE A 1 97 ? 11.274 -2.594 6.443 1.00 79.44 97 PHE A C 1
ATOM 755 O O . PHE A 1 97 ? 11.490 -3.433 5.573 1.00 79.44 97 PHE A O 1
ATOM 762 N N . ALA A 1 98 ? 11.155 -2.924 7.729 1.00 86.62 98 ALA A N 1
ATOM 763 C CA . ALA A 1 98 ? 10.980 -4.315 8.134 1.00 86.62 98 ALA A CA 1
ATOM 764 C C . ALA A 1 98 ? 9.522 -4.737 7.896 1.00 86.62 98 ALA A C 1
ATOM 766 O O . ALA A 1 98 ? 8.602 -4.005 8.273 1.00 86.62 98 ALA A O 1
ATOM 767 N N . ASP A 1 99 ? 9.305 -5.913 7.304 1.00 91.44 99 ASP A N 1
ATOM 768 C CA . ASP A 1 99 ? 7.973 -6.436 6.969 1.00 91.44 99 ASP A CA 1
ATOM 769 C C . ASP A 1 99 ? 7.021 -6.397 8.177 1.00 91.44 99 ASP A C 1
ATOM 771 O O . ASP A 1 99 ? 5.872 -5.957 8.076 1.00 91.44 99 ASP A O 1
ATOM 775 N N . GLU A 1 100 ? 7.504 -6.813 9.350 1.00 90.88 100 GLU A N 1
ATOM 776 C CA . GLU A 1 100 ? 6.724 -6.844 10.587 1.00 90.88 100 GLU A CA 1
ATOM 777 C C . GLU A 1 100 ? 6.336 -5.444 11.070 1.00 90.88 100 GLU A C 1
ATOM 779 O O . GLU A 1 100 ? 5.261 -5.265 11.652 1.00 90.88 100 GLU A O 1
ATOM 784 N N . ASP A 1 101 ? 7.192 -4.450 10.828 1.00 89.94 101 ASP A N 1
ATOM 785 C CA . ASP A 1 101 ? 6.936 -3.060 11.192 1.00 89.94 101 ASP A CA 1
ATOM 786 C C . ASP A 1 101 ? 5.852 -2.462 10.293 1.00 89.94 101 ASP A C 1
ATOM 788 O O . ASP A 1 101 ? 4.884 -1.903 10.812 1.00 89.94 101 ASP A O 1
ATOM 792 N N . VAL A 1 102 ? 5.936 -2.680 8.975 1.00 92.94 102 VAL A N 1
ATOM 793 C CA . VAL A 1 102 ? 4.913 -2.246 8.004 1.00 92.94 102 VAL A CA 1
ATOM 794 C C . VAL A 1 102 ? 3.546 -2.808 8.371 1.00 92.94 102 VAL A C 1
ATOM 796 O O . VAL A 1 102 ? 2.564 -2.069 8.485 1.00 92.94 102 VAL A O 1
ATOM 799 N N . ILE A 1 103 ? 3.482 -4.125 8.586 1.00 95.06 103 ILE A N 1
ATOM 800 C CA . ILE A 1 103 ? 2.234 -4.813 8.916 1.00 95.06 103 ILE A CA 1
ATOM 801 C C . ILE A 1 103 ? 1.660 -4.266 10.220 1.00 95.06 103 ILE A C 1
ATOM 803 O O . ILE A 1 103 ? 0.464 -3.968 10.294 1.00 95.06 103 ILE A O 1
ATOM 807 N N . ARG A 1 104 ? 2.498 -4.115 11.251 1.00 93.69 104 ARG A N 1
ATOM 808 C CA . ARG A 1 104 ? 2.072 -3.620 12.560 1.00 93.69 104 ARG A CA 1
ATOM 809 C C . ARG A 1 104 ? 1.551 -2.191 12.474 1.00 93.69 104 ARG A C 1
ATOM 811 O O . ARG A 1 104 ? 0.476 -1.922 13.001 1.00 93.69 104 ARG A O 1
ATOM 818 N N . GLU A 1 105 ? 2.282 -1.284 11.837 1.00 92.25 105 GLU A N 1
ATOM 819 C CA . GLU A 1 105 ? 1.909 0.131 11.765 1.00 92.25 105 GLU A CA 1
ATOM 820 C C . GLU A 1 105 ? 0.599 0.341 11.011 1.00 92.25 105 GLU A C 1
ATOM 822 O O . GLU A 1 105 ? -0.283 1.053 11.498 1.00 92.25 105 GLU A O 1
ATOM 827 N N . ILE A 1 106 ? 0.427 -0.329 9.868 1.00 93.62 106 ILE A N 1
ATOM 828 C CA . ILE A 1 106 ? -0.813 -0.236 9.094 1.00 93.62 106 ILE A CA 1
ATOM 829 C C . ILE A 1 106 ? -1.979 -0.863 9.863 1.00 93.62 106 ILE A C 1
ATOM 831 O O . ILE A 1 106 ? -3.044 -0.251 9.940 1.00 93.62 106 ILE A O 1
ATOM 835 N N . SER A 1 107 ? -1.781 -2.022 10.502 1.00 94.25 107 SER A N 1
ATOM 836 C CA . SER A 1 107 ? -2.824 -2.670 11.316 1.00 94.25 107 SER A CA 1
ATOM 837 C C . SER A 1 107 ? -3.268 -1.782 12.479 1.00 94.25 107 SER A C 1
ATOM 839 O O . SER A 1 107 ? -4.457 -1.511 12.641 1.00 94.25 107 SER A O 1
ATOM 841 N N . VAL A 1 108 ? -2.311 -1.251 13.246 1.00 92.81 108 VAL A N 1
ATOM 842 C CA . VAL A 1 108 ? -2.583 -0.344 14.368 1.00 92.81 108 VAL A CA 1
ATOM 843 C C . VAL A 1 108 ? -3.315 0.905 13.883 1.00 92.81 108 VAL A C 1
ATOM 845 O O . VAL A 1 108 ? -4.287 1.332 14.508 1.00 92.81 108 VAL A O 1
ATOM 848 N N . TRP A 1 109 ? -2.894 1.480 12.756 1.00 91.88 109 TRP A N 1
ATOM 849 C CA . TRP A 1 109 ? -3.570 2.634 12.177 1.00 91.88 109 TRP A CA 1
ATOM 850 C C . TRP A 1 109 ? -5.005 2.300 11.739 1.00 91.88 109 TRP A C 1
ATOM 852 O O . TRP A 1 109 ? -5.910 3.108 11.957 1.00 91.88 109 TRP A O 1
ATOM 862 N N . LEU A 1 110 ? -5.261 1.124 11.158 1.00 91.75 110 LEU A N 1
ATOM 863 C CA . LEU A 1 110 ? -6.608 0.661 10.789 1.00 91.75 110 LEU A CA 1
ATOM 864 C C . LEU A 1 110 ? -7.518 0.455 12.006 1.00 91.75 110 LEU A C 1
ATOM 866 O O . LEU A 1 110 ? -8.686 0.856 11.969 1.00 91.75 110 LEU A O 1
ATOM 870 N N . ASP A 1 111 ? -6.987 -0.082 13.100 1.00 91.94 111 ASP A N 1
ATOM 871 C CA . ASP A 1 111 ? -7.737 -0.280 14.341 1.00 91.94 111 ASP A CA 1
ATOM 872 C C . ASP A 1 111 ? -8.067 1.051 15.030 1.00 91.94 111 ASP A C 1
ATOM 874 O O . ASP A 1 111 ? -9.214 1.299 15.421 1.00 91.94 111 ASP A O 1
ATOM 878 N N . GLN A 1 112 ? -7.097 1.968 15.107 1.00 89.00 112 GLN A N 1
ATOM 879 C CA . GLN A 1 112 ? -7.276 3.294 15.713 1.00 89.00 112 GLN A CA 1
ATOM 880 C C . GLN A 1 112 ? -8.377 4.113 15.032 1.00 89.00 112 GLN A C 1
ATOM 882 O O . GLN A 1 112 ? -9.087 4.882 15.685 1.00 89.00 112 GLN A O 1
ATOM 887 N N . GLN A 1 113 ? -8.580 3.925 13.727 1.00 86.69 113 GLN A N 1
ATOM 888 C CA . GLN A 1 113 ? -9.643 4.611 12.993 1.00 86.69 113 GLN A CA 1
ATOM 889 C C . GLN A 1 113 ? -11.032 4.251 13.490 1.00 86.69 113 GLN A C 1
ATOM 891 O O . GLN A 1 113 ? -11.944 5.065 13.380 1.00 86.69 113 GLN A O 1
ATOM 896 N N . GLN A 1 114 ? -11.217 3.053 14.035 1.00 84.56 114 GLN A N 1
ATOM 897 C CA . GLN A 1 114 ? -12.526 2.572 14.460 1.00 84.56 114 GLN A CA 1
ATOM 898 C C . GLN A 1 114 ? -12.870 2.986 15.896 1.00 84.56 114 GLN A C 1
ATOM 900 O O . GLN A 1 114 ? -14.050 2.959 16.262 1.00 84.56 114 GLN A O 1
ATOM 905 N N . ALA A 1 115 ? -11.881 3.463 16.659 1.00 87.50 115 ALA A N 1
ATOM 906 C CA . ALA A 1 115 ? -12.002 3.795 18.076 1.00 87.50 115 ALA A CA 1
ATOM 907 C C . ALA A 1 115 ? -13.031 4.899 18.374 1.00 87.50 115 ALA A C 1
ATOM 909 O O . ALA A 1 115 ? -13.705 4.855 19.401 1.00 87.50 115 ALA A O 1
ATOM 910 N N . SER A 1 116 ? -13.191 5.890 17.486 1.00 89.81 116 SER A N 1
ATOM 911 C CA . SER A 1 116 ? -14.140 6.991 17.697 1.00 89.81 116 SER A CA 1
ATOM 912 C C . SER A 1 116 ? -14.696 7.574 16.395 1.00 89.81 116 SER A C 1
ATOM 914 O O . SER A 1 116 ? -14.139 7.387 15.315 1.00 89.81 116 SER A O 1
ATOM 916 N N . ALA A 1 117 ? -15.803 8.321 16.484 1.00 89.56 117 ALA A N 1
ATOM 917 C CA . ALA A 1 117 ? -16.373 9.019 15.328 1.00 89.56 117 ALA A CA 1
ATOM 918 C C . ALA A 1 117 ? -15.419 10.082 14.753 1.00 89.56 117 ALA A C 1
ATOM 920 O O . ALA A 1 117 ? -15.353 10.246 13.535 1.00 89.56 117 ALA A O 1
ATOM 921 N N . PHE A 1 118 ? -14.657 10.756 15.620 1.00 90.50 118 PHE A N 1
ATOM 922 C CA . PHE A 1 118 ? -13.643 11.723 15.207 1.00 90.50 118 PHE A CA 1
ATOM 923 C C . PHE A 1 118 ? -12.491 11.034 14.467 1.00 90.50 118 PHE A C 1
ATOM 925 O O . PHE A 1 118 ? -12.161 11.444 13.360 1.00 90.50 118 PHE A O 1
ATOM 932 N N . SER A 1 119 ? -11.969 9.924 14.999 1.00 86.19 119 SER A N 1
ATOM 933 C CA . SER A 1 119 ? -10.914 9.126 14.354 1.00 86.19 119 SER A CA 1
ATOM 934 C C . SER A 1 119 ? -11.340 8.620 12.969 1.00 86.19 119 SER A C 1
ATOM 936 O O . SER A 1 119 ? -10.566 8.687 12.016 1.00 86.19 119 SER A O 1
ATOM 938 N N . ARG A 1 120 ? -12.604 8.197 12.805 1.00 88.12 120 ARG A N 1
ATOM 939 C CA . ARG A 1 120 ? -13.152 7.820 11.485 1.00 88.12 120 ARG A CA 1
ATOM 940 C C . ARG A 1 120 ? -13.207 8.999 10.517 1.00 88.12 120 ARG A C 1
ATOM 942 O O . ARG A 1 120 ? -12.964 8.824 9.323 1.00 88.12 120 ARG A O 1
ATOM 949 N N . PHE A 1 121 ? -13.579 10.181 11.005 1.00 90.94 121 PHE A N 1
ATOM 950 C CA . PHE A 1 121 ? -13.625 11.393 10.191 1.00 90.94 121 PHE A CA 1
ATOM 951 C C . PHE A 1 121 ? -12.221 11.822 9.758 1.00 90.94 121 PHE A C 1
ATOM 953 O O . PHE A 1 121 ? -11.992 12.046 8.570 1.00 90.94 121 PHE A O 1
ATOM 960 N N . GLU A 1 122 ? -11.270 11.854 10.691 1.00 88.94 122 GLU A N 1
ATOM 961 C CA . GLU A 1 122 ? -9.867 12.155 10.415 1.00 88.94 122 GLU A CA 1
ATOM 962 C C . GLU A 1 122 ? -9.296 11.209 9.356 1.00 88.94 122 GLU A C 1
ATOM 964 O O . GLU A 1 122 ? -8.712 11.661 8.371 1.00 88.94 122 GLU A O 1
ATOM 969 N N . ALA A 1 123 ? -9.547 9.906 9.480 1.00 88.19 123 ALA A N 1
ATOM 970 C CA . ALA A 1 123 ? -9.126 8.949 8.471 1.00 88.19 123 ALA A CA 1
ATOM 971 C C . ALA A 1 123 ? -9.749 9.180 7.099 1.00 88.19 123 ALA A C 1
ATOM 973 O O . ALA A 1 123 ? -9.041 9.119 6.096 1.00 88.19 123 ALA A O 1
ATOM 974 N N . ARG A 1 124 ? -11.051 9.484 7.024 1.00 88.88 124 ARG A N 1
ATOM 975 C CA . ARG A 1 124 ? -11.687 9.848 5.747 1.00 88.88 124 ARG A CA 1
ATOM 976 C C . ARG A 1 124 ? -10.996 11.051 5.115 1.00 88.88 124 ARG A C 1
ATOM 978 O O . ARG A 1 124 ? -10.717 11.020 3.918 1.00 88.88 124 ARG A O 1
ATOM 985 N N . CYS A 1 125 ? -10.681 12.073 5.907 1.00 89.06 125 CYS A N 1
ATOM 986 C CA . CYS A 1 125 ? -9.929 13.234 5.442 1.00 89.06 125 CYS A CA 1
ATOM 987 C C . CYS A 1 125 ? -8.528 12.837 4.968 1.00 89.06 125 CYS A C 1
ATOM 989 O O . CYS A 1 125 ? -8.129 13.229 3.875 1.00 89.06 125 CYS A O 1
ATOM 991 N N . ARG A 1 126 ? -7.803 12.011 5.728 1.00 86.25 126 ARG A N 1
ATOM 992 C CA . ARG A 1 126 ? -6.447 11.566 5.381 1.00 86.25 126 ARG A CA 1
ATOM 993 C C . ARG A 1 126 ? -6.421 10.768 4.076 1.00 86.25 126 ARG A C 1
ATOM 995 O O . ARG A 1 126 ? -5.623 11.087 3.198 1.00 86.25 126 ARG A O 1
ATOM 1002 N N . ARG A 1 127 ? -7.343 9.816 3.898 1.00 89.50 127 ARG A N 1
ATOM 1003 C CA . ARG A 1 127 ? -7.521 9.050 2.649 1.00 89.50 127 ARG A CA 1
ATOM 1004 C C . ARG A 1 127 ? -7.877 9.963 1.474 1.00 89.50 127 ARG A C 1
ATOM 1006 O O . ARG A 1 127 ? -7.279 9.874 0.405 1.00 89.50 127 ARG A O 1
ATOM 1013 N N . ALA A 1 128 ? -8.795 10.912 1.681 1.00 87.75 128 ALA A N 1
ATOM 1014 C CA . ALA A 1 128 ? -9.167 11.887 0.656 1.00 87.75 128 ALA A CA 1
ATOM 1015 C C . ALA A 1 128 ? -7.996 12.800 0.259 1.00 87.75 128 ALA A C 1
ATOM 1017 O O . ALA A 1 128 ? -7.822 13.088 -0.924 1.00 87.75 128 ALA A O 1
ATOM 1018 N N . ILE A 1 129 ? -7.176 13.231 1.222 1.00 86.69 129 ILE A N 1
ATOM 1019 C CA . ILE A 1 129 ? -5.950 13.992 0.962 1.00 86.69 129 ILE A CA 1
ATOM 1020 C C . ILE A 1 129 ? -4.971 13.135 0.162 1.00 86.69 129 ILE A C 1
ATOM 1022 O O . ILE A 1 129 ? -4.446 13.619 -0.838 1.00 86.69 129 ILE A O 1
ATOM 1026 N N . CYS A 1 130 ? -4.770 11.865 0.532 1.00 87.31 130 CYS A N 1
ATOM 1027 C CA . CYS A 1 130 ? -3.863 10.976 -0.194 1.00 87.31 130 CYS A CA 1
ATOM 1028 C C . CYS A 1 130 ? -4.291 10.800 -1.658 1.00 87.31 130 CYS A C 1
ATOM 1030 O O . CYS A 1 130 ? -3.487 11.004 -2.563 1.00 87.31 130 CYS A O 1
ATOM 1032 N N . ARG A 1 131 ? -5.583 10.561 -1.909 1.00 87.12 131 ARG A N 1
ATOM 1033 C CA . ARG A 1 131 ? -6.149 10.465 -3.269 1.00 87.12 131 ARG A CA 1
ATOM 1034 C C . ARG A 1 131 ? -6.074 11.768 -4.071 1.00 87.12 131 ARG A C 1
ATOM 1036 O O . ARG A 1 131 ? -6.096 11.742 -5.301 1.00 87.12 131 ARG A O 1
ATOM 1043 N N . ARG A 1 132 ? -6.024 12.923 -3.402 1.00 83.62 132 ARG A N 1
ATOM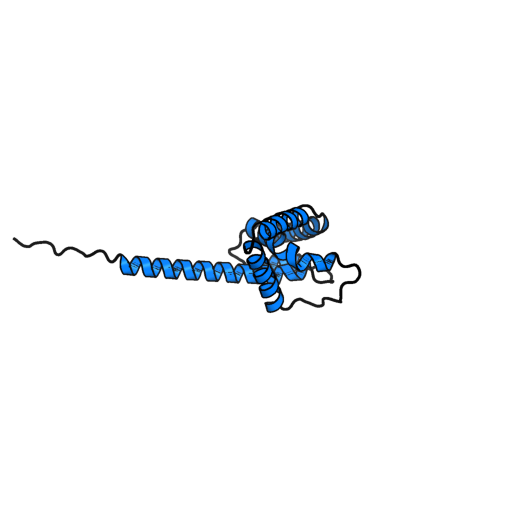 1044 C CA . ARG A 1 132 ? -5.930 14.244 -4.049 1.00 83.62 132 ARG A CA 1
ATOM 1045 C C . ARG A 1 132 ? -4.494 14.714 -4.258 1.00 83.62 132 ARG A C 1
ATOM 1047 O O . ARG A 1 132 ? -4.277 15.564 -5.116 1.00 83.62 132 ARG A O 1
ATOM 1054 N N . ARG A 1 133 ? -3.520 14.195 -3.507 1.00 84.94 133 ARG A N 1
ATOM 1055 C CA . ARG A 1 133 ? -2.122 14.615 -3.636 1.00 84.94 133 ARG A CA 1
ATOM 1056 C C . ARG A 1 133 ? -1.505 14.103 -4.931 1.00 84.94 133 ARG A C 1
ATOM 1058 O O . ARG A 1 133 ? -1.465 12.901 -5.174 1.00 84.94 133 ARG A O 1
ATOM 1065 N N . CYS A 1 134 ? -0.952 15.028 -5.715 1.00 83.75 134 CYS A N 1
ATOM 1066 C CA . CYS A 1 134 ? -0.329 14.716 -7.000 1.00 83.75 134 CYS A CA 1
ATOM 1067 C C . CYS A 1 134 ? 0.807 13.694 -6.87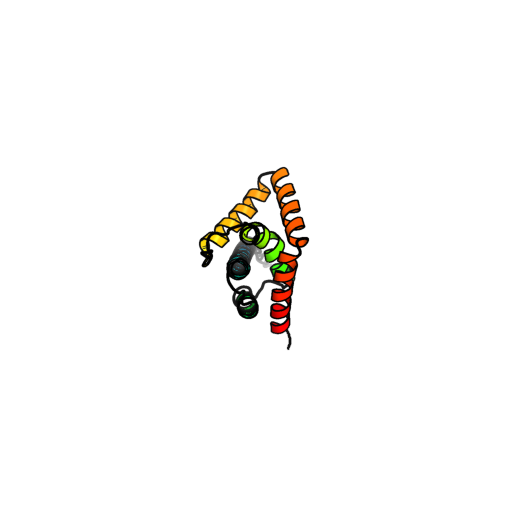9 1.00 83.75 134 CYS A C 1
ATOM 1069 O O . CYS A 1 134 ? 0.887 12.822 -7.729 1.00 83.75 134 CYS A O 1
ATOM 1071 N N . ILE A 1 135 ? 1.612 13.747 -5.809 1.00 87.50 135 ILE A N 1
ATOM 1072 C CA . ILE A 1 135 ? 2.749 12.829 -5.606 1.00 87.50 135 ILE A CA 1
ATOM 1073 C C . ILE A 1 135 ? 2.281 11.370 -5.510 1.00 87.50 135 ILE A C 1
ATOM 1075 O O . ILE A 1 135 ? 2.791 10.499 -6.204 1.00 87.50 135 ILE A O 1
ATOM 1079 N N . PHE A 1 136 ? 1.264 11.078 -4.698 1.00 90.31 136 PHE A N 1
ATOM 1080 C CA . PHE A 1 136 ? 0.773 9.701 -4.578 1.00 90.31 136 PHE A CA 1
ATOM 1081 C C . PHE A 1 136 ? 0.051 9.244 -5.843 1.00 90.31 136 PHE A C 1
ATOM 1083 O O . PHE A 1 136 ? 0.126 8.078 -6.212 1.00 90.31 136 PHE A O 1
ATOM 1090 N N . ARG A 1 137 ? -0.609 10.169 -6.548 1.00 92.00 137 ARG A N 1
ATOM 1091 C CA . ARG A 1 137 ? -1.196 9.869 -7.854 1.00 92.00 137 ARG A CA 1
ATOM 1092 C C . ARG A 1 137 ? -0.139 9.541 -8.901 1.00 92.00 137 ARG A C 1
ATOM 1094 O O . ARG A 1 137 ? -0.378 8.623 -9.671 1.00 92.00 137 ARG A O 1
ATOM 1101 N N . SER A 1 138 ? 0.991 10.247 -8.937 1.00 91.44 138 SER A N 1
ATOM 1102 C CA . SER A 1 138 ? 2.065 9.947 -9.888 1.00 91.44 138 SER A CA 1
ATOM 1103 C C . SER A 1 138 ? 2.732 8.608 -9.578 1.00 91.44 138 SER A C 1
ATOM 1105 O O . SER A 1 138 ? 2.926 7.823 -10.497 1.00 91.44 138 SER A O 1
ATOM 1107 N N . ILE A 1 139 ? 2.987 8.309 -8.298 1.00 93.50 139 ILE A N 1
ATOM 1108 C CA . ILE A 1 139 ? 3.510 6.999 -7.866 1.00 93.50 139 ILE A CA 1
ATOM 1109 C C . ILE A 1 139 ? 2.554 5.878 -8.294 1.00 93.50 139 ILE A C 1
ATOM 1111 O O . ILE A 1 139 ? 2.975 4.904 -8.914 1.00 93.50 139 ILE A O 1
ATOM 1115 N N . TRP A 1 140 ? 1.254 6.034 -8.017 1.00 95.56 140 TRP A N 1
ATOM 1116 C CA . TRP A 1 140 ? 0.257 5.048 -8.428 1.00 95.56 140 TRP A CA 1
ATOM 1117 C C . TRP A 1 140 ? 0.172 4.906 -9.948 1.00 95.56 140 TRP A C 1
ATOM 1119 O O . TRP A 1 140 ? 0.064 3.793 -10.437 1.00 95.56 140 TRP A O 1
ATOM 1129 N N . GLN A 1 141 ? 0.228 6.005 -10.703 1.00 95.88 141 GLN A N 1
ATOM 1130 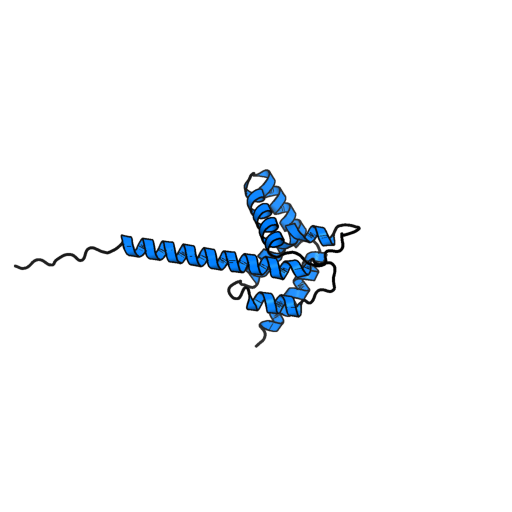C CA . GLN A 1 141 ? 0.168 5.965 -12.166 1.00 95.88 141 GLN A CA 1
ATOM 1131 C C . GLN A 1 141 ? 1.328 5.183 -12.780 1.00 95.88 141 GLN A C 1
ATOM 1133 O O . GLN A 1 141 ? 1.108 4.456 -13.744 1.00 95.88 141 GLN A O 1
ATOM 1138 N N . GLU A 1 142 ? 2.542 5.324 -12.248 1.00 96.06 142 GLU A N 1
ATOM 1139 C CA . GLU A 1 142 ? 3.691 4.568 -12.748 1.00 96.06 142 GLU A CA 1
ATOM 1140 C C . GLU A 1 142 ? 3.549 3.076 -12.420 1.00 96.06 142 GLU A C 1
ATOM 1142 O O . GLU A 1 142 ? 3.687 2.227 -13.297 1.00 96.06 142 GLU A O 1
ATOM 1147 N N . LEU A 1 143 ? 3.131 2.754 -11.192 1.00 96.31 143 LEU A N 1
ATOM 1148 C CA . LEU A 1 143 ? 2.850 1.374 -10.802 1.00 96.31 143 LEU A CA 1
ATOM 1149 C C . LEU A 1 143 ? 1.697 0.750 -11.612 1.00 96.31 143 LEU A C 1
ATOM 1151 O O . LEU A 1 143 ? 1.762 -0.418 -11.990 1.00 96.31 143 LEU A O 1
ATOM 1155 N N . ASP A 1 144 ? 0.635 1.508 -11.884 1.00 96.25 144 ASP A N 1
ATOM 1156 C CA . ASP A 1 144 ? -0.532 1.075 -12.658 1.00 96.25 144 ASP A CA 1
ATOM 1157 C C . ASP A 1 144 ? -0.157 0.718 -14.103 1.00 96.25 144 ASP A C 1
ATOM 1159 O O . ASP A 1 144 ? -0.609 -0.304 -14.629 1.00 96.25 144 ASP A O 1
ATOM 1163 N N . ARG A 1 145 ? 0.735 1.499 -14.728 1.00 96.06 145 ARG A N 1
ATOM 1164 C CA . ARG A 1 145 ? 1.266 1.180 -16.061 1.00 96.06 145 ARG A CA 1
ATOM 1165 C C . ARG A 1 145 ? 1.942 -0.184 -16.078 1.00 96.06 145 ARG A C 1
ATOM 1167 O O . ARG A 1 145 ? 1.596 -1.002 -16.926 1.00 96.06 145 ARG A O 1
ATOM 1174 N N . GLU A 1 146 ? 2.823 -0.454 -15.120 1.00 96.56 146 GLU A N 1
ATOM 1175 C CA . GLU A 1 146 ? 3.517 -1.744 -15.010 1.00 96.56 146 GLU A CA 1
ATOM 1176 C C . GLU A 1 146 ? 2.544 -2.891 -14.692 1.00 96.56 146 GLU A C 1
ATOM 1178 O O . GLU A 1 146 ? 2.556 -3.947 -15.330 1.00 96.56 146 GLU A O 1
ATOM 1183 N N . LEU A 1 147 ? 1.604 -2.675 -13.767 1.00 94.44 147 LEU A N 1
ATOM 1184 C CA . LEU A 1 147 ? 0.559 -3.651 -13.440 1.00 94.44 147 LEU A CA 1
ATOM 1185 C C . LEU A 1 147 ? -0.353 -3.977 -14.630 1.00 94.44 147 LEU A C 1
ATOM 1187 O O . LEU A 1 147 ? -0.896 -5.087 -14.686 1.00 94.44 147 LEU A O 1
ATOM 1191 N N . THR A 1 148 ? -0.566 -3.015 -15.527 1.00 94.12 148 THR A N 1
ATOM 1192 C CA . THR A 1 148 ? -1.351 -3.167 -16.755 1.00 94.12 148 THR A CA 1
ATOM 1193 C C . THR A 1 148 ? -0.531 -3.831 -17.857 1.00 94.12 148 THR A C 1
ATOM 1195 O O . THR A 1 148 ? -1.049 -4.722 -18.529 1.00 94.12 148 THR A O 1
ATOM 1198 N N . ALA A 1 149 ? 0.750 -3.484 -17.996 1.00 93.19 149 ALA A N 1
ATOM 1199 C CA . ALA A 1 149 ? 1.669 -4.119 -18.937 1.00 93.19 149 ALA A CA 1
ATOM 1200 C C . ALA A 1 149 ? 1.798 -5.627 -18.672 1.00 93.19 149 ALA A C 1
ATOM 1202 O O . ALA A 1 149 ? 1.699 -6.423 -19.599 1.00 93.19 149 ALA A O 1
ATOM 1203 N N . LEU A 1 150 ? 1.881 -6.037 -17.401 1.00 90.75 150 LEU A N 1
ATOM 1204 C CA . LEU A 1 150 ? 1.911 -7.453 -17.003 1.00 90.75 150 LEU A CA 1
ATOM 1205 C C . LEU A 1 150 ? 0.603 -8.218 -17.275 1.00 90.75 150 LEU A C 1
ATOM 1207 O O . LEU A 1 150 ? 0.574 -9.443 -17.170 1.00 90.75 150 LEU A O 1
ATOM 1211 N N . ARG A 1 151 ? -0.499 -7.517 -17.562 1.00 81.25 151 ARG A N 1
ATOM 1212 C CA . ARG A 1 151 ? -1.788 -8.118 -17.941 1.00 81.25 151 ARG A CA 1
ATOM 1213 C C . ARG A 1 151 ? -2.001 -8.175 -19.451 1.00 81.25 151 ARG A C 1
ATOM 1215 O O . ARG A 1 151 ? -2.959 -8.822 -19.873 1.00 81.25 151 ARG A O 1
ATOM 1222 N N . ALA A 1 152 ? -1.184 -7.476 -20.239 1.00 64.69 152 ALA A N 1
ATOM 1223 C CA . ALA A 1 152 ? -1.286 -7.524 -21.688 1.00 64.69 152 ALA A CA 1
ATOM 1224 C C . ALA A 1 152 ? -0.965 -8.955 -22.181 1.00 64.69 152 ALA A C 1
ATOM 1226 O O . ALA A 1 152 ? -0.060 -9.583 -21.630 1.00 64.69 152 ALA A O 1
ATOM 1227 N N . PRO A 1 153 ? -1.748 -9.490 -23.135 1.00 48.09 153 PRO A N 1
ATOM 1228 C CA . PRO A 1 153 ? -1.641 -10.872 -23.609 1.00 48.09 153 PRO A CA 1
ATOM 1229 C C . PRO A 1 153 ? -0.360 -11.161 -24.397 1.00 48.09 153 PRO A C 1
ATOM 1231 O O . PRO A 1 153 ? 0.164 -10.229 -25.050 1.00 48.09 153 PRO A O 1
#

Secondary structure (DSSP, 8-state):
----------HHHHHHHHHHHHHHHHHHHHHHHHHHHHHHHGGGSSS---HHHHHHHHHHH-TT--HHHHHHHIIIIIHHHHTTGGGSSS--------HHHHHHHHHHHHHHHHS-HHHHHHHHHHHHHHHH-HHHHHHHHHHHHHHHHTT--

InterPro domains:
  IPR055507 Domain of unknown function DUF7079 [PF23296] (32-144)

Radius of gyration: 21.32 Å; chains: 1; bounding box: 64×70×42 Å

=== Feature glossary ===
The record interleaves many kinds of information about one protein. Here is each kind framed as the question it answers.

Q: What does the local fold look like, residue by residue?
A: A 3Di character summarizes, for each residue, the relative orientation of the Cα frame of its nearest spatial neighbor. Because it encodes fold topology rather than chemistry, 3Di alignments detect remote structural similarity that sequence alignment misses.

Q: Which residues are in helices, strands, or loops?
A: Secondary structure is the local, repeating backbone conformation. DSSP classifies it into eight states by reading the hydrogen-bond network: three helix types (H, G, I), two β types (E, B), two non-regular types (T, S), and unstructured coil (-).

Q: How big and how compact is the whole molecule?
A: Three whole-structure scalars: the radius of gyration (RMS distance of Cα from centroid, in Å), the count of Cα–Cα contacts (pairs closer than 8 Å and separated by more than four residues in sequence — i.e. tertiary, not local, contacts), and the bounding-box dimensions. Together they distinguish compact globular folds from extended fibres or disordered chains.

Q: How confident is the AlphaFold model at each residue?
A: For AlphaFold models, the B-factor field carries pLDDT — the model's own estimate of local accuracy on a 0–100 scale. Regions with pLDDT<50 should be treated as essentially unmodeled; they often correspond to intrinsically disordered segments.

Q: What family and function is it annotated with?
A: Functional annotations link the protein to curated databases. InterPro entries identify conserved domains and families by matching the sequence against member-database signatures (Pfam, PROSITE, CDD, …). Gene Ontology (GO) terms describe molecular function, biological process, and cellular component in a controlled vocabulary. CATH places the structure in a hierarchical fold classification (Class/Architecture/Topology/Homologous-superfamily). The organism is the source species.

Q: What known structures does this most resemble?
A: Nearest PDB neighbors are the top structural matches found by Foldseek when searching this structure against the entire Protein Data Bank. Each hit reports a TM-score (0 to 1; >0.5 almost always implies the same fold) and an E-value. These are *structural* homologs — they may share no detectable sequence similarity.

Q: Which residues are buried vs exposed?
A: Solvent-accessible surface area (SASA) is the area in Å² traced out by the centre of a 1.4 Å probe sphere (a water molecule) rolled over the protein's van der Waals surface (Shrake–Rupley / Lee–Richards construction). Buried residues have near-zero SASA; fully exposed residues can exceed 200 Å². The total SASA scales roughly with the number of surface residues.

Q: What are the backbone torsion angles?
A: φ (phi) and ψ (psi) are the two rotatable backbone dihedrals per residue: φ is the C(i-1)–N–Cα–C torsion, ψ is the N–Cα–C–N(i+1) torsion, both in degrees on (−180°, 180°]. α-helical residues cluster near (−60°, −45°); β-strand residues near (−120°, +130°). A Ramachandran plot is simply a scatter of (φ, ψ) for every residue.

Q: Are the domains correctly placed relative to each other?
A: Predicted aligned error is AlphaFold's pairwise confidence. Unlike pLDDT (per-residue), PAE is per-residue-pair and captures whether two parts of the structure are correctly placed relative to each other. Units are ångströms of expected positional error.

Q: What if only a Cα trace is available?
A: P-SEA three-state annotation labels each residue as helix, strand, or coil based purely on the geometry of the Cα trace. It serves as a fallback when the full backbone (and thus DSSP) is unavailable.

Q: What is the amino-acid chain?
A: This is the polypeptide sequence — one letter per residue, N-terminus first. Length ranges from a few dozen residues for small domains to over a thousand for large multi-domain proteins.

Q: What do the rendered images show?
A: The six renders are orthographic views along the three Cartesian axes in both directions. Representation (cartoon, sticks, or surface) and color scheme (sequence-rainbow or by-chain) vary across proteins so the training set covers all the common visualization conventions.

Q: What do the diagnostic plots show?
A: Plot images: a contact map (which residues are close in 3D, as an N×N binary image), a Ramachandran scatter (backbone torsion angles, revealing secondary-structure composition at a glance), and — for AlphaFold structures — a PAE heatmap (pairwise prediction confidence).

Q: How mobile is each atom in the crystal?
A: B-factor (Debye–Waller factor) reflects atomic displacement in the crystal lattice. It is an experimental observable (units Å²), not a prediction; low values mean the atom is pinned down, high values mean it moves or is heterogeneous across the crystal.

Q: Where is each backbone atom in 3D?
A: The mmCIF table is the protein's shape written out atom by atom. For each backbone N, Cα, C, and carbonyl O, it records an (x, y, z) coordinate triple in Å plus the residue type, chain letter, and residue number.